Protein AF-A0A925SM62-F1 (afdb_monomer)

Mean predicted aligned error: 4.05 Å

Nearest PDB structures (foldseek):
  1o9y-assembly1_B  TM=5.625E-01  e=9.574E-02  Pseudomonas syringae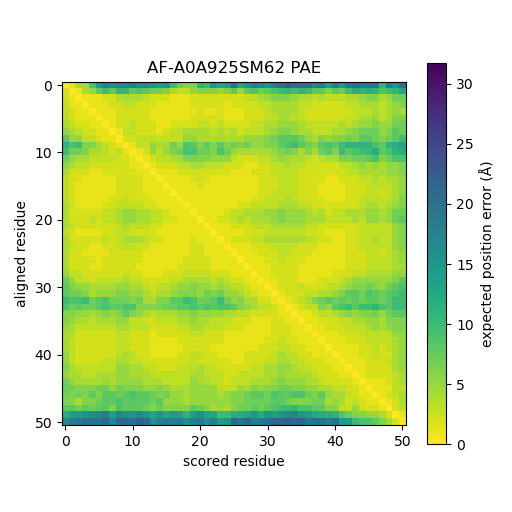
  5xrw-assembly1_C  TM=5.271E-01  e=4.461E-01  Helicobacter pylori 26695
  8t8o-assembly1_N  TM=5.634E-01  e=1.625E+00  Salmonella enterica subsp. enterica serovar Typhimurium
  8uox-assembly1_E6  TM=5.092E-01  e=1.437E+00  Salmonella enterica subsp. enterica serovar Typhimurium
  4xfu-assembly3_B  TM=3.783E-01  e=3.007E+00  Homo sapiens

Secondary structure (DSSP, 8-state):
--EEEEE-TT-SSEEEEEETTEEEEEEEEEEETTEEEEEEE----GGGS--

pLDDT: mean 92.28, std 6.34, range [65.25, 97.62]

Foldseek 3Di:
DDWDWADDPPDPQKTFIDDVPHTFFMWGWDQDPNDIDIDTDGDDDPVNDDD

Structure (mmCIF, N/CA/C/O backbone):
data_AF-A0A925SM62-F1
#
_entry.id   AF-A0A925SM62-F1
#
loop_
_atom_site.group_PDB
_atom_site.id
_atom_site.type_symbol
_atom_site.label_atom_id
_atom_site.label_alt_id
_atom_site.label_comp_id
_atom_site.label_asym_id
_atom_site.label_entity_id
_atom_site.label_seq_id
_atom_site.pdbx_PDB_ins_code
_atom_site.Cartn_x
_atom_site.Cartn_y
_atom_site.Cartn_z
_atom_site.occupancy
_atom_site.B_iso_or_equiv
_atom_site.auth_seq_id
_atom_site.auth_comp_id
_atom_site.auth_asym_id
_atom_site.auth_atom_id
_atom_site.pdbx_PDB_model_num
ATOM 1 N N . PRO A 1 1 ? 3.907 -4.595 16.170 1.00 65.25 1 PRO A N 1
ATOM 2 C CA . PRO A 1 1 ? 3.132 -4.621 14.909 1.00 65.25 1 PRO A CA 1
ATOM 3 C C . PRO A 1 1 ? 3.986 -5.213 13.786 1.00 65.25 1 PRO A C 1
ATOM 5 O O . PRO A 1 1 ? 5.082 -4.718 13.544 1.00 65.25 1 PRO A O 1
ATOM 8 N N . ASP A 1 2 ? 3.520 -6.301 13.181 1.00 90.69 2 ASP A N 1
ATOM 9 C CA . ASP A 1 2 ? 4.190 -6.936 12.045 1.00 90.69 2 ASP A CA 1
ATOM 10 C C . ASP A 1 2 ? 3.610 -6.348 10.752 1.00 90.69 2 ASP A C 1
ATOM 12 O O . ASP A 1 2 ? 2.438 -6.579 10.452 1.00 90.69 2 ASP A O 1
ATOM 16 N N . ILE A 1 3 ? 4.385 -5.508 10.057 1.00 94.94 3 ILE A N 1
ATOM 17 C CA . ILE A 1 3 ? 3.988 -4.907 8.776 1.00 94.94 3 ILE A CA 1
ATOM 18 C C . ILE A 1 3 ? 4.576 -5.760 7.659 1.00 94.94 3 ILE A C 1
ATOM 20 O O . ILE A 1 3 ? 5.791 -5.939 7.590 1.00 94.94 3 ILE A O 1
ATOM 24 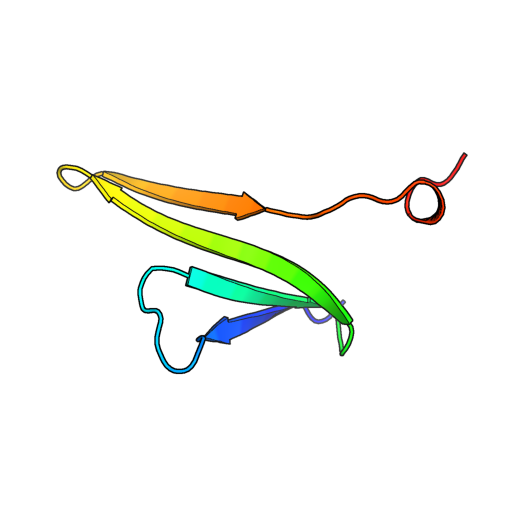N N . GLN A 1 4 ? 3.725 -6.240 6.757 1.00 96.62 4 GLN A N 1
ATOM 25 C CA . GLN A 1 4 ? 4.128 -7.112 5.660 1.00 96.62 4 GLN A CA 1
ATOM 26 C C . GLN A 1 4 ? 3.767 -6.490 4.314 1.00 96.62 4 GLN A C 1
ATOM 28 O O . GLN A 1 4 ? 2.625 -6.095 4.090 1.00 96.62 4 GLN A O 1
ATOM 33 N N . VAL A 1 5 ? 4.732 -6.448 3.394 1.00 95.88 5 VAL A N 1
ATOM 34 C CA . VAL A 1 5 ? 4.519 -6.033 2.002 1.00 95.88 5 VAL A CA 1
ATOM 35 C C . VAL A 1 5 ? 4.496 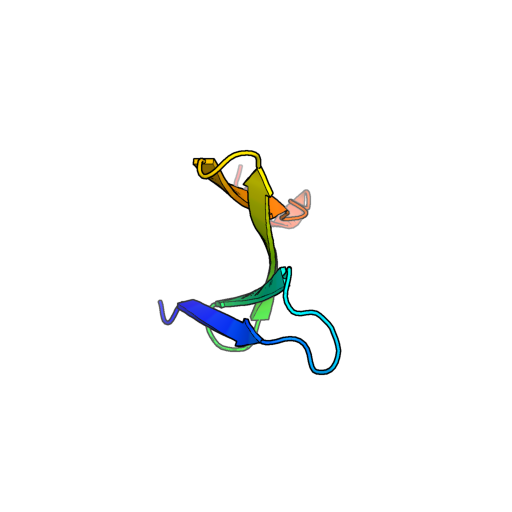-7.286 1.134 1.00 95.88 5 VAL A C 1
ATOM 37 O O . VAL A 1 5 ? 5.478 -8.025 1.073 1.00 95.88 5 VAL A O 1
ATOM 40 N N . ARG A 1 6 ? 3.360 -7.552 0.490 1.00 96.06 6 ARG A N 1
ATOM 41 C CA . ARG A 1 6 ? 3.112 -8.776 -0.278 1.00 96.06 6 ARG A CA 1
ATOM 42 C C . ARG A 1 6 ? 2.992 -8.451 -1.763 1.00 96.06 6 ARG A C 1
ATOM 44 O O . ARG A 1 6 ? 2.164 -7.638 -2.171 1.00 96.06 6 ARG A O 1
ATOM 51 N N . GLN A 1 7 ? 3.823 -9.098 -2.577 1.00 95.00 7 GLN A N 1
ATOM 52 C CA . GLN A 1 7 ? 3.785 -8.940 -4.029 1.00 95.00 7 GLN A CA 1
ATOM 53 C C . GLN A 1 7 ? 2.452 -9.441 -4.590 1.00 95.00 7 GLN A C 1
ATOM 55 O O . GLN A 1 7 ? 1.949 -10.498 -4.206 1.00 95.00 7 GLN A O 1
ATOM 60 N N . ARG A 1 8 ? 1.901 -8.701 -5.550 1.00 93.38 8 ARG A N 1
ATOM 61 C CA . ARG A 1 8 ? 0.682 -9.093 -6.253 1.00 93.38 8 ARG A CA 1
ATOM 62 C C . ARG A 1 8 ? 1.035 -10.044 -7.406 1.00 93.38 8 ARG A C 1
ATOM 64 O O . ARG A 1 8 ? 1.940 -9.734 -8.175 1.00 93.38 8 ARG A O 1
ATOM 71 N N . PRO A 1 9 ? 0.296 -11.149 -7.626 1.00 88.06 9 PRO A N 1
ATOM 72 C CA . PRO A 1 9 ? 0.674 -12.192 -8.594 1.00 88.06 9 PRO A CA 1
ATOM 73 C C . PRO A 1 9 ? 0.868 -11.756 -10.058 1.00 88.06 9 PRO A C 1
ATOM 75 O O . PRO A 1 9 ? 1.348 -12.545 -10.865 1.00 88.06 9 PRO A O 1
ATOM 78 N N . ARG A 1 10 ? 0.418 -10.553 -10.444 1.00 88.69 10 ARG A N 1
ATOM 79 C CA . ARG A 1 10 ? 0.430 -10.053 -11.835 1.00 88.69 10 ARG A CA 1
ATOM 80 C C . ARG A 1 10 ? 0.768 -8.562 -11.948 1.00 88.69 10 ARG A C 1
ATOM 82 O O . ARG A 1 10 ? 0.439 -7.941 -12.957 1.00 88.69 10 ARG A O 1
ATOM 89 N N . LYS A 1 11 ? 1.319 -7.961 -10.894 1.00 88.88 11 LYS A N 1
ATOM 90 C CA . LYS A 1 11 ? 1.668 -6.538 -10.859 1.00 88.88 11 LYS A CA 1
ATOM 91 C C . LYS A 1 11 ? 3.068 -6.393 -10.287 1.00 88.88 11 LYS A C 1
ATOM 93 O O . LYS A 1 11 ? 3.351 -6.921 -9.217 1.00 88.88 11 LYS A O 1
ATOM 98 N N . GLU A 1 12 ? 3.926 -5.715 -11.035 1.00 89.69 12 GLU A N 1
ATOM 99 C CA . GLU A 1 12 ? 5.323 -5.464 -10.656 1.00 89.69 12 GLU A CA 1
ATOM 100 C C . GLU A 1 12 ? 5.512 -4.051 -10.093 1.00 89.69 12 GLU A C 1
ATOM 102 O O . GLU A 1 12 ? 6.456 -3.793 -9.355 1.00 89.69 12 GLU A O 1
ATOM 107 N N . ASP A 1 13 ? 4.561 -3.165 -10.389 1.00 93.88 13 ASP A N 1
ATOM 108 C CA . ASP A 1 13 ? 4.496 -1.768 -9.963 1.00 93.88 13 ASP A CA 1
ATOM 109 C C . ASP A 1 13 ? 3.819 -1.582 -8.599 1.00 93.88 13 ASP A C 1
ATOM 111 O O . ASP A 1 13 ? 3.731 -0.465 -8.099 1.00 93.88 13 ASP A O 1
ATOM 115 N N . SER A 1 14 ? 3.281 -2.647 -7.991 1.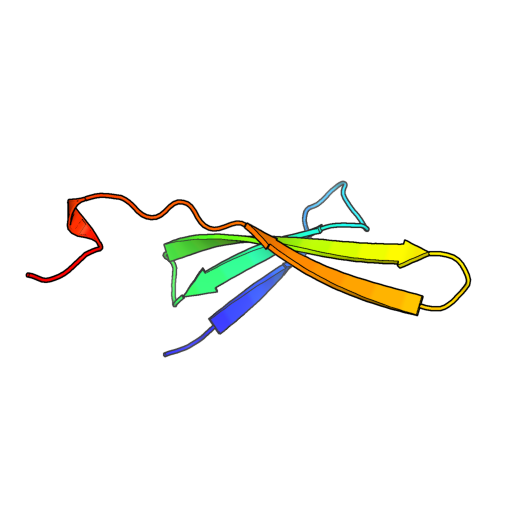00 96.19 14 SER A N 1
ATOM 116 C CA . SER A 1 14 ? 2.512 -2.521 -6.755 1.00 96.19 14 SER A CA 1
ATOM 117 C C . SER A 1 14 ? 2.498 -3.766 -5.876 1.00 96.19 14 SER A C 1
ATOM 119 O O . SER A 1 14 ? 2.550 -4.907 -6.343 1.00 96.19 14 SER A O 1
ATOM 121 N N . ALA A 1 15 ? 2.359 -3.530 -4.575 1.00 97.62 15 ALA A N 1
ATOM 122 C CA . ALA A 1 15 ? 2.276 -4.543 -3.537 1.00 97.62 15 ALA A CA 1
ATOM 123 C C . ALA A 1 15 ? 1.149 -4.221 -2.548 1.00 97.62 15 ALA A C 1
ATOM 125 O O . ALA A 1 15 ? 0.794 -3.065 -2.333 1.00 97.62 15 ALA A O 1
ATOM 126 N N . GLU A 1 16 ? 0.581 -5.254 -1.941 1.00 97.38 16 GLU A N 1
ATOM 127 C CA . GLU A 1 16 ? -0.385 -5.109 -0.855 1.00 97.38 16 GLU A CA 1
ATOM 128 C C . GLU A 1 16 ? 0.359 -4.933 0.471 1.00 97.38 16 GLU A C 1
ATOM 130 O O . GLU A 1 16 ? 1.364 -5.604 0.715 1.00 97.38 16 GLU A O 1
ATOM 135 N N . VAL A 1 17 ? -0.130 -4.050 1.337 1.00 97.12 17 VAL A N 1
ATOM 136 C CA . VAL A 1 17 ? 0.434 -3.813 2.668 1.00 97.12 17 VAL A CA 1
ATOM 137 C C . VAL A 1 17 ? -0.521 -4.370 3.714 1.00 97.12 17 VAL A C 1
ATOM 139 O O . VAL A 1 17 ? -1.718 -4.080 3.690 1.00 97.12 17 VAL A O 1
ATOM 142 N N . TYR A 1 18 ? 0.024 -5.160 4.633 1.00 96.44 18 TYR A N 1
ATOM 143 C CA . TYR A 1 18 ? -0.707 -5.789 5.724 1.00 96.44 18 TYR A CA 1
ATOM 144 C C . TYR A 1 18 ? -0.136 -5.386 7.081 1.00 96.44 18 TYR A C 1
ATOM 146 O O . TYR A 1 18 ? 1.076 -5.210 7.218 1.00 96.44 18 TYR A O 1
ATOM 154 N N . VAL A 1 19 ? -1.001 -5.310 8.091 1.00 94.12 19 VAL A N 1
ATOM 155 C CA . VAL A 1 19 ? -0.629 -5.252 9.511 1.00 94.12 19 VAL A CA 1
ATOM 156 C C . VAL A 1 19 ? -1.184 -6.503 10.183 1.00 94.12 19 VAL A C 1
ATOM 158 O O . VAL A 1 19 ? -2.391 -6.656 10.349 1.00 94.12 19 VAL A O 1
ATOM 161 N N . GLY A 1 20 ? -0.306 -7.441 10.539 1.00 93.19 20 GLY A N 1
ATOM 162 C CA . GLY A 1 20 ? -0.731 -8.795 10.898 1.00 93.19 20 GLY A CA 1
ATOM 163 C C . GLY A 1 20 ? -1.413 -9.488 9.712 1.00 93.19 20 GLY A C 1
ATOM 164 O O . GLY A 1 20 ? -0.787 -9.717 8.677 1.00 93.19 20 GLY A O 1
ATOM 165 N N . GLU A 1 21 ? -2.695 -9.825 9.860 1.00 92.38 21 GLU A N 1
ATOM 166 C CA . GLU A 1 21 ? -3.509 -10.442 8.798 1.00 92.38 21 GLU A CA 1
ATOM 167 C C . GLU A 1 21 ? -4.424 -9.441 8.075 1.00 92.38 21 GLU A C 1
ATOM 169 O O . GLU A 1 21 ? -5.051 -9.790 7.076 1.00 92.38 21 GLU A O 1
ATOM 174 N N . GLU A 1 22 ? -4.479 -8.193 8.543 1.00 92.50 22 GLU A N 1
ATOM 175 C CA . GLU A 1 22 ? -5.356 -7.158 8.002 1.00 92.50 22 GLU A CA 1
ATOM 176 C C . GLU A 1 22 ? -4.704 -6.434 6.823 1.00 92.50 22 GLU A C 1
ATOM 178 O O . GLU A 1 22 ? -3.570 -5.966 6.925 1.00 92.50 22 GLU A O 1
ATOM 183 N N . PHE A 1 23 ? -5.427 -6.329 5.707 1.00 94.44 23 PHE A N 1
ATOM 184 C CA . PHE A 1 23 ? -5.031 -5.516 4.559 1.00 94.44 23 PHE A CA 1
ATOM 185 C C . PHE A 1 23 ? -5.295 -4.038 4.855 1.00 94.44 23 PHE A C 1
ATOM 187 O O . PHE A 1 23 ? -6.436 -3.662 5.112 1.00 94.44 23 PHE A O 1
ATOM 194 N N . ILE A 1 24 ? -4.263 -3.199 4.752 1.00 95.19 24 ILE A N 1
ATOM 195 C CA . ILE A 1 24 ? -4.366 -1.763 5.053 1.00 95.19 24 ILE A CA 1
ATOM 196 C C . ILE A 1 24 ? -4.196 -0.862 3.827 1.00 95.19 24 ILE A C 1
ATOM 198 O O . ILE A 1 24 ? -4.453 0.335 3.904 1.00 95.19 24 ILE A O 1
ATOM 202 N N . GLY A 1 25 ? -3.762 -1.394 2.682 1.00 96.19 25 GLY A N 1
ATOM 203 C CA . GLY A 1 25 ? -3.623 -0.579 1.479 1.00 96.19 25 GLY A CA 1
ATOM 204 C C . GLY A 1 25 ? -2.695 -1.153 0.422 1.00 96.19 25 GLY A C 1
ATOM 205 O O . GLY A 1 25 ? -2.176 -2.263 0.537 1.00 96.19 25 GLY A O 1
ATOM 206 N N . VAL A 1 26 ? -2.474 -0.365 -0.625 1.00 97.31 26 VAL A N 1
ATOM 207 C CA . VAL A 1 26 ? -1.592 -0.714 -1.743 1.00 97.31 26 VAL A CA 1
ATOM 208 C C . VAL A 1 26 ? -0.422 0.259 -1.784 1.00 97.31 26 VAL A C 1
ATOM 210 O O . VAL A 1 26 ? -0.610 1.473 -1.746 1.00 97.31 26 VAL A O 1
ATOM 213 N N . LEU A 1 27 ? 0.790 -0.276 -1.876 1.00 97.31 27 LEU A N 1
ATOM 214 C CA . LEU A 1 27 ? 2.002 0.477 -2.159 1.00 97.31 27 LEU A CA 1
ATOM 215 C C . LEU A 1 27 ? 2.292 0.377 -3.654 1.00 97.31 27 LEU A C 1
ATOM 217 O O . LEU A 1 27 ? 2.423 -0.727 -4.176 1.00 97.31 27 LEU A O 1
ATOM 221 N N . PHE A 1 28 ? 2.411 1.511 -4.325 1.00 96.81 28 PHE A N 1
ATOM 222 C CA . PHE A 1 28 ? 2.867 1.613 -5.704 1.00 96.81 28 PHE A CA 1
ATOM 223 C C . PHE A 1 28 ? 4.323 2.061 -5.723 1.00 96.81 28 PHE A C 1
ATOM 225 O O . PHE A 1 28 ? 4.721 2.898 -4.911 1.00 96.81 28 PHE A O 1
ATOM 232 N N . ARG A 1 29 ? 5.102 1.503 -6.643 1.00 95.06 29 ARG A N 1
ATOM 233 C CA . ARG A 1 29 ? 6.438 1.967 -7.001 1.00 95.06 29 ARG A CA 1
ATOM 234 C C . ARG A 1 29 ? 6.349 2.590 -8.385 1.00 95.06 29 ARG A C 1
ATOM 236 O O . ARG A 1 29 ? 5.908 1.927 -9.318 1.00 95.06 29 ARG A O 1
ATOM 243 N N . ASP A 1 30 ? 6.812 3.822 -8.486 1.00 94.50 30 ASP A N 1
ATOM 244 C CA . ASP A 1 30 ? 7.012 4.521 -9.744 1.00 94.50 30 ASP A CA 1
ATOM 245 C C . ASP A 1 30 ? 8.514 4.734 -9.960 1.00 94.50 30 ASP A C 1
AT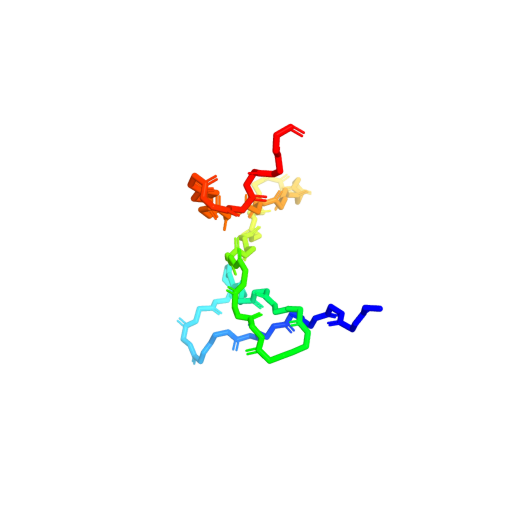OM 247 O O . ASP A 1 30 ? 9.270 4.916 -9.001 1.00 94.50 30 ASP A O 1
ATOM 251 N N . ASP A 1 31 ? 8.944 4.629 -11.205 1.00 94.31 31 ASP A N 1
ATOM 252 C CA . ASP A 1 31 ? 10.334 4.766 -11.630 1.00 94.31 31 ASP A CA 1
ATOM 253 C C . ASP A 1 31 ? 10.319 5.644 -12.881 1.00 94.31 31 ASP A C 1
ATOM 255 O O . ASP A 1 31 ? 10.098 5.154 -13.992 1.00 94.31 31 ASP A O 1
ATOM 259 N N . ASP A 1 32 ? 10.464 6.953 -12.670 1.00 92.88 32 ASP A N 1
ATOM 260 C CA . ASP A 1 32 ? 10.394 7.966 -13.722 1.00 92.88 32 ASP A CA 1
ATOM 261 C C . ASP A 1 32 ? 11.760 8.631 -13.876 1.00 92.88 32 ASP A C 1
ATOM 263 O O . ASP A 1 32 ? 12.314 9.181 -12.928 1.00 92.88 32 ASP A O 1
ATOM 267 N N . GLU A 1 33 ? 12.351 8.512 -15.064 1.00 91.50 33 GLU A N 1
ATOM 268 C CA . GLU A 1 33 ? 13.677 9.054 -15.403 1.00 91.50 33 GLU A CA 1
ATOM 269 C C . GLU A 1 33 ? 14.807 8.746 -14.384 1.00 91.50 33 GLU A C 1
ATOM 271 O O . GLU A 1 33 ? 15.794 9.476 -14.280 1.00 91.50 33 GLU A O 1
ATOM 276 N N . GLY A 1 34 ? 14.719 7.616 -13.671 1.00 91.81 34 GLY A N 1
ATOM 277 C CA . GLY A 1 34 ? 15.697 7.198 -12.657 1.00 91.81 34 GLY A CA 1
ATOM 278 C C . GLY A 1 34 ? 15.426 7.743 -11.251 1.00 91.81 34 GLY A C 1
ATOM 279 O O . GLY A 1 34 ? 16.201 7.472 -10.328 1.00 91.81 34 GLY A O 1
ATOM 280 N N . GLU A 1 35 ? 14.326 8.469 -11.067 1.00 94.19 35 GLU A N 1
ATOM 281 C CA . GLU A 1 35 ? 13.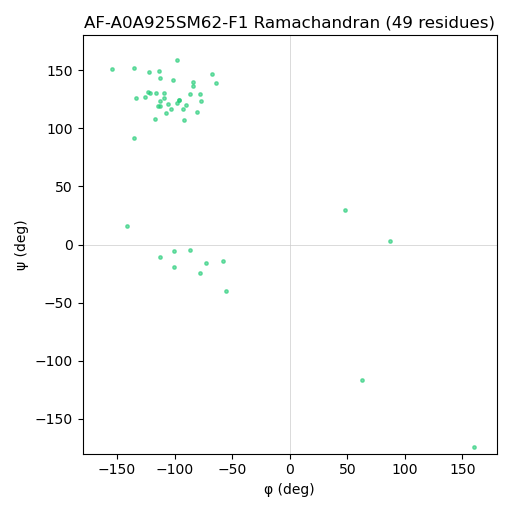787 8.839 -9.767 1.00 94.19 35 GLU A CA 1
ATOM 282 C C . GLU A 1 35 ? 12.759 7.797 -9.317 1.00 94.19 35 GLU A C 1
ATOM 284 O O . GLU A 1 35 ? 11.712 7.597 -9.931 1.00 94.19 35 GLU A O 1
ATOM 289 N N . ILE A 1 36 ? 13.061 7.116 -8.208 1.00 94.50 36 ILE A N 1
ATOM 290 C CA . ILE A 1 36 ? 12.142 6.140 -7.623 1.00 94.50 36 ILE A CA 1
ATOM 291 C C . ILE A 1 36 ? 11.232 6.849 -6.623 1.00 94.50 36 ILE A C 1
ATOM 293 O O . ILE A 1 36 ? 11.697 7.355 -5.597 1.00 94.50 36 ILE A O 1
ATOM 297 N N . ALA A 1 37 ? 9.928 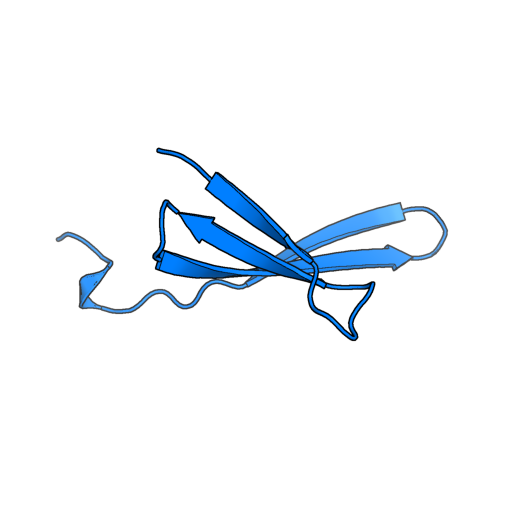6.789 -6.875 1.00 95.00 37 ALA A N 1
ATOM 298 C CA . ALA A 1 37 ? 8.895 7.246 -5.960 1.00 95.00 37 ALA A CA 1
ATOM 299 C C . ALA A 1 37 ? 8.052 6.069 -5.456 1.00 95.00 37 ALA A C 1
ATOM 301 O O . ALA A 1 37 ? 7.842 5.071 -6.145 1.00 95.00 37 ALA A O 1
ATOM 302 N N . TYR A 1 38 ? 7.543 6.190 -4.231 1.00 95.44 38 TYR A N 1
ATOM 303 C CA . TYR A 1 38 ? 6.610 5.223 -3.664 1.00 95.44 38 TYR A CA 1
ATOM 304 C C . TYR A 1 38 ? 5.347 5.934 -3.197 1.00 95.44 38 TYR A C 1
ATOM 306 O O . TYR A 1 38 ? 5.413 6.874 -2.405 1.00 95.44 38 TYR A O 1
ATOM 314 N N . GLN A 1 39 ? 4.192 5.460 -3.655 1.00 96.88 39 GLN A N 1
ATOM 315 C CA . GLN A 1 39 ? 2.891 5.983 -3.259 1.00 96.88 39 GLN A CA 1
ATOM 316 C C . GLN A 1 39 ? 2.140 4.929 -2.454 1.00 96.88 39 GLN A C 1
ATOM 318 O O . GLN A 1 39 ? 1.819 3.860 -2.965 1.00 96.88 39 GLN A O 1
ATOM 323 N N . PHE A 1 40 ? 1.803 5.241 -1.205 1.00 97.00 40 PHE A N 1
ATOM 324 C CA . PHE A 1 40 ? 0.941 4.390 -0.393 1.00 97.00 40 PHE A CA 1
ATOM 325 C C . PHE A 1 40 ? -0.502 4.898 -0.436 1.00 97.00 40 PHE A C 1
ATOM 327 O O . PHE A 1 40 ? -0.776 6.045 -0.083 1.00 97.00 40 PHE A O 1
ATOM 334 N N . GLN A 1 41 ? -1.421 4.046 -0.884 1.00 97.25 41 GLN A N 1
ATOM 335 C CA . GLN A 1 41 ? -2.854 4.312 -0.897 1.00 97.25 41 GLN A CA 1
ATOM 336 C C . GLN A 1 41 ? -3.541 3.468 0.174 1.00 97.25 41 GLN A C 1
ATOM 338 O O . GLN A 1 41 ? -3.609 2.243 0.064 1.00 97.25 41 GLN A O 1
ATOM 343 N N . MET A 1 42 ? -4.078 4.151 1.182 1.00 95.62 42 MET A N 1
ATOM 344 C CA . MET A 1 42 ? -4.870 3.579 2.265 1.00 95.62 42 MET A CA 1
ATOM 345 C C . MET A 1 42 ? -6.222 4.277 2.302 1.00 95.62 42 MET A C 1
ATOM 347 O O . MET A 1 42 ? -6.296 5.507 2.278 1.00 95.62 42 MET A O 1
ATOM 351 N N . ALA A 1 43 ? -7.290 3.490 2.361 1.00 92.56 43 ALA A N 1
ATOM 352 C CA . ALA A 1 43 ? -8.594 4.019 2.717 1.00 92.56 43 ALA A CA 1
ATOM 353 C C . ALA A 1 43 ? -8.627 4.203 4.237 1.00 92.56 43 ALA A C 1
ATOM 355 O O . ALA A 1 43 ? -8.286 3.279 4.968 1.00 92.56 43 ALA A O 1
ATOM 356 N N . ILE A 1 44 ? -9.022 5.389 4.689 1.00 91.69 44 ILE A N 1
ATOM 357 C CA . ILE A 1 44 ? -9.299 5.658 6.100 1.00 91.69 44 ILE A CA 1
ATOM 358 C C . ILE A 1 44 ? -10.814 5.734 6.234 1.00 91.69 44 ILE A C 1
ATOM 360 O O . ILE A 1 44 ? -11.450 6.539 5.547 1.00 91.69 44 ILE A O 1
ATOM 364 N N . LEU A 1 45 ? -11.388 4.879 7.072 1.00 89.06 45 LEU A N 1
ATOM 365 C CA . LEU A 1 45 ? -12.815 4.865 7.357 1.00 89.06 45 LEU A CA 1
ATOM 366 C C . LEU A 1 45 ? -13.090 5.613 8.662 1.00 89.06 45 LEU A C 1
ATOM 368 O O . LEU A 1 45 ? -12.209 5.798 9.496 1.00 89.06 45 LEU A O 1
ATOM 372 N N . ASP A 1 46 ? -14.332 6.056 8.835 1.00 90.38 46 ASP A N 1
ATOM 373 C CA . ASP A 1 46 ? -14.749 6.845 10.000 1.00 90.38 46 ASP A CA 1
ATOM 374 C C . ASP A 1 46 ? -14.428 6.137 11.328 1.00 90.38 46 ASP A C 1
ATOM 376 O O . ASP A 1 46 ? -13.906 6.748 12.249 1.00 90.38 46 ASP A O 1
ATOM 380 N N . PHE A 1 47 ? -14.622 4.815 11.388 1.00 86.50 47 PHE A N 1
ATOM 381 C CA . PHE A 1 47 ? -14.319 4.021 12.582 1.00 86.50 47 PHE A CA 1
ATOM 382 C C . PHE A 1 47 ? -12.814 3.817 12.849 1.00 86.50 47 PHE A C 1
ATOM 384 O O . PHE A 1 47 ? -12.456 3.400 13.951 1.00 86.50 47 PHE A O 1
ATOM 391 N N . ASP A 1 48 ? -11.939 4.063 11.865 1.00 84.81 48 ASP A N 1
ATOM 392 C CA . ASP A 1 48 ? -10.479 3.985 12.040 1.00 84.81 48 ASP A CA 1
ATOM 393 C C . ASP A 1 48 ? -9.938 5.224 12.761 1.00 84.81 48 ASP A C 1
ATOM 39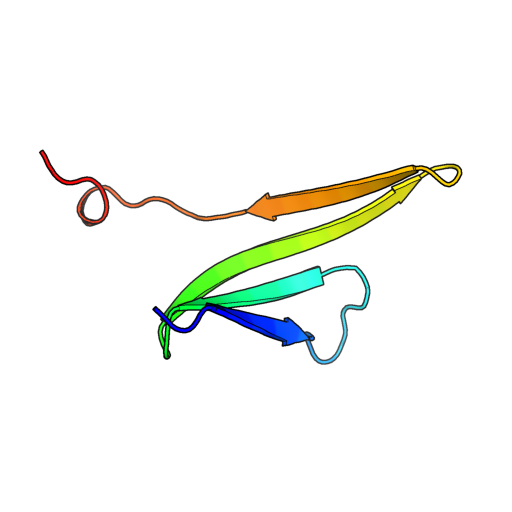5 O O . ASP A 1 48 ? -8.877 5.189 13.397 1.00 84.81 48 ASP A O 1
ATOM 399 N N . LEU A 1 49 ? -10.668 6.335 12.660 1.00 86.19 49 LEU A N 1
ATOM 400 C CA . LEU A 1 49 ? -10.373 7.561 13.373 1.00 86.19 49 LEU A CA 1
ATOM 401 C C . LEU A 1 49 ? -10.900 7.411 14.800 1.00 86.19 49 LEU A C 1
ATOM 403 O O . LEU A 1 49 ? -12.096 7.288 15.045 1.00 86.19 49 LEU A O 1
ATOM 407 N N . 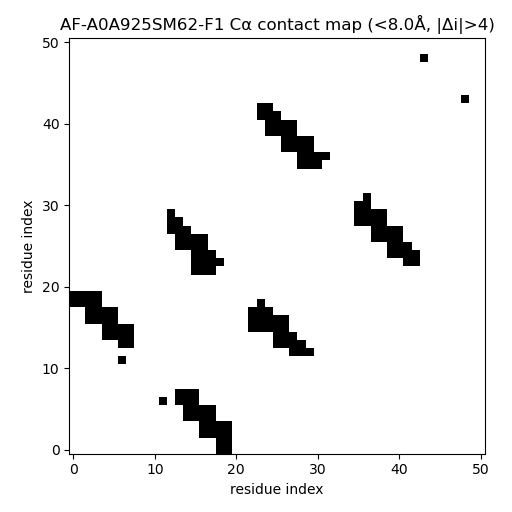LYS A 1 50 ? -9.984 7.397 15.767 1.00 79.50 50 LYS A N 1
ATOM 408 C CA . LYS A 1 50 ? -10.366 7.625 17.163 1.00 79.50 50 LYS A CA 1
ATOM 409 C C . LYS A 1 50 ? -10.834 9.077 17.294 1.00 79.50 50 LYS A C 1
ATOM 411 O O . LYS A 1 50 ? -10.280 9.931 16.599 1.00 79.50 50 LYS A O 1
ATOM 416 N N . ASP A 1 51 ? -11.797 9.326 18.182 1.00 68.62 51 ASP A N 1
ATOM 417 C CA . ASP A 1 51 ? -12.161 10.687 18.611 1.00 68.62 51 ASP A CA 1
ATOM 418 C C . ASP A 1 51 ? -10.921 11.523 18.992 1.00 68.62 51 ASP A C 1
ATOM 420 O O . ASP A 1 51 ? -10.000 10.967 19.648 1.00 68.62 51 ASP A O 1
#

Radius of gyration: 13.14 Å; Cα contacts (8 Å, |Δi|>4): 80; chains: 1; bounding box: 30×23×34 Å

Solvent-accessible surface area (backbone atoms only — not comparable to full-atom values): 3242 Å² total; per-residue (Å²): 135,56,75,45,80,42,80,42,100,88,44,90,48,37,28,41,32,24,53,69,90,45,78,56,35,41,39,34,55,47,76,56,98,85,48,78,46,74,49,77,51,59,84,84,52,78,86,73,54,75,134

Sequence (51 aa):
PDIQVRQRPRKEDSAEVYVGEEFIGVLFRDDDEGEIAYQFQMAILDFDLKD